Protein AF-A0A7X3PUC1-F1 (afdb_monomer_lite)

Secondary structure (DSSP, 8-state):
---EEEEEEEEEEEEEEEEEE-TTSSSEEEEEEEEEEEEEEEE--S-TTT-S-SEEEEEEEEEEEEEEEEEETTEEEEEEEEEEEEEE-TT--GGGTTTTS-TTPPPTT-S-----EEEETTTEEEE-

Radius of gyration: 20.13 Å; chains: 1; bounding box: 44×26×65 Å

Sequence (128 aa):
MRLTLAVLLAAQPAFGVSLWSSADGSRYWALDTALKWSALSSHAPDAPLLYPKRWSAAALGRGRLALRGQAAADLHVRLAYEQRVRAVSTGAGAGGGAGILVPESRAPYRLRQLDDALAMGENATYRH

Foldseek 3Di:
DDKDKDKDKDKDPWDKDWPDADPVRLKTKIKTKIKIKIKMKMADDPDCVVQVDRIKMKMKIKIKIWIWMDPHNPDTDIDMDMKMKMFIDPRQDCVRCPVPHDRPDDDPPDPDDDWDWPDDDDGMTIID

Structure (mmCIF, N/CA/C/O backbone):
data_AF-A0A7X3PUC1-F1
#
_entry.id   AF-A0A7X3PUC1-F1
#
loop_
_atom_site.group_PDB
_atom_site.id
_atom_site.type_symbol
_atom_site.label_atom_id
_atom_site.label_alt_id
_atom_site.label_comp_id
_atom_site.label_asym_id
_atom_site.label_entity_id
_atom_site.label_seq_id
_atom_site.pdbx_PDB_ins_code
_atom_site.Cartn_x
_atom_site.Cartn_y
_atom_site.Cartn_z
_atom_site.occupancy
_atom_site.B_iso_or_equiv
_atom_site.auth_seq_id
_atom_site.auth_comp_id
_atom_site.auth_asym_id
_atom_site.auth_atom_id
_atom_site.pdbx_PDB_model_num
ATOM 1 N N . MET A 1 1 ? 22.965 -15.775 -25.752 1.00 59.06 1 MET A N 1
ATOM 2 C CA . MET A 1 1 ? 22.335 -14.518 -25.283 1.00 59.06 1 MET A CA 1
ATOM 3 C C . MET A 1 1 ? 21.909 -14.706 -23.834 1.00 59.06 1 MET A C 1
ATOM 5 O O . MET A 1 1 ? 21.280 -15.716 -23.553 1.00 59.06 1 MET A O 1
ATOM 9 N N . ARG A 1 2 ? 22.292 -13.814 -22.911 1.00 6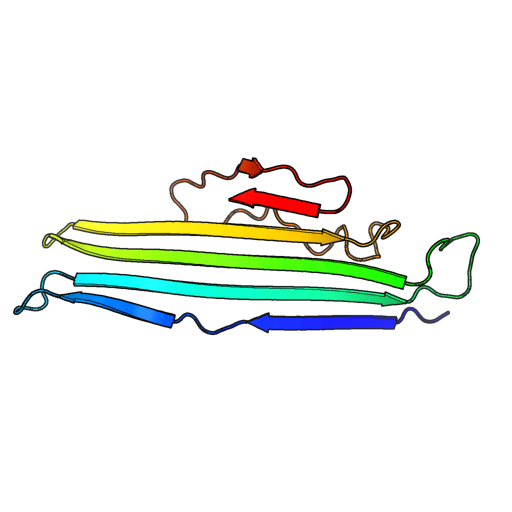6.56 2 ARG A N 1
ATOM 10 C CA . ARG A 1 2 ? 21.903 -13.890 -21.490 1.00 66.56 2 ARG A CA 1
ATOM 11 C C . ARG A 1 2 ? 21.117 -12.632 -21.126 1.00 66.56 2 ARG A C 1
ATOM 13 O O . ARG A 1 2 ? 21.594 -11.534 -21.386 1.00 66.56 2 ARG A O 1
ATOM 20 N N . LEU A 1 3 ? 19.924 -12.818 -20.572 1.00 70.12 3 LEU A N 1
ATOM 21 C CA . LEU A 1 3 ? 19.153 -11.773 -19.907 1.00 70.12 3 LEU A CA 1
ATOM 22 C C . LEU A 1 3 ? 19.505 -11.840 -18.420 1.00 70.12 3 LEU A C 1
ATOM 24 O O . LEU A 1 3 ? 19.439 -12.923 -17.836 1.00 70.12 3 LEU A O 1
ATOM 28 N N . THR A 1 4 ? 19.862 -10.712 -17.813 1.00 80.06 4 THR A N 1
ATOM 29 C CA . THR A 1 4 ? 20.100 -10.646 -16.364 1.00 80.06 4 THR A CA 1
ATOM 30 C C . THR A 1 4 ? 18.921 -9.956 -15.697 1.00 80.06 4 THR A C 1
ATOM 32 O O . THR A 1 4 ? 18.510 -8.886 -16.142 1.00 80.06 4 THR A O 1
ATOM 35 N N . LEU A 1 5 ? 18.391 -10.561 -14.634 1.00 80.88 5 LEU A N 1
ATOM 36 C CA . LEU A 1 5 ? 17.272 -10.045 -13.852 1.00 80.88 5 LEU A CA 1
ATOM 37 C C . LEU A 1 5 ? 17.703 -9.865 -12.397 1.00 80.88 5 LEU A C 1
ATOM 39 O O . LEU A 1 5 ? 18.283 -10.776 -11.809 1.00 80.88 5 LEU A O 1
ATOM 43 N N . ALA A 1 6 ? 17.384 -8.714 -11.814 1.00 82.38 6 ALA A N 1
ATOM 44 C CA . ALA A 1 6 ? 17.567 -8.442 -10.396 1.00 82.38 6 ALA A CA 1
ATOM 45 C C . ALA A 1 6 ? 16.225 -8.051 -9.769 1.00 82.38 6 ALA A C 1
ATOM 47 O O . ALA A 1 6 ? 15.533 -7.164 -10.273 1.00 82.38 6 ALA A O 1
ATOM 48 N N . VAL A 1 7 ? 15.870 -8.714 -8.666 1.00 83.44 7 VAL A N 1
ATOM 49 C CA . VAL A 1 7 ? 14.648 -8.461 -7.894 1.00 83.44 7 VAL A CA 1
ATOM 50 C C . VAL A 1 7 ? 15.046 -7.932 -6.522 1.00 83.44 7 VAL A C 1
ATOM 52 O O . VAL A 1 7 ? 15.835 -8.565 -5.824 1.00 83.44 7 VAL A O 1
ATOM 55 N N . LEU A 1 8 ? 14.473 -6.799 -6.122 1.00 82.88 8 LEU A N 1
ATOM 56 C CA . LEU A 1 8 ? 14.605 -6.257 -4.775 1.00 82.88 8 LEU A CA 1
ATOM 57 C C . LEU A 1 8 ? 13.230 -6.221 -4.112 1.00 82.88 8 LEU A C 1
ATOM 59 O O . LEU A 1 8 ? 12.302 -5.593 -4.621 1.00 82.88 8 LEU A O 1
ATOM 63 N N . LEU A 1 9 ? 13.112 -6.874 -2.959 1.00 85.56 9 LEU A N 1
ATOM 64 C CA . LEU A 1 9 ? 11.908 -6.879 -2.137 1.00 85.56 9 LEU A CA 1
ATOM 65 C C . LEU A 1 9 ? 12.247 -6.275 -0.781 1.00 85.56 9 LEU A C 1
ATOM 67 O O . LEU A 1 9 ? 13.155 -6.743 -0.101 1.00 85.56 9 LEU A O 1
ATOM 71 N N . ALA A 1 10 ? 11.496 -5.256 -0.382 1.00 83.12 10 ALA A N 1
ATOM 72 C CA . ALA A 1 10 ? 11.556 -4.710 0.961 1.00 83.12 10 ALA A CA 1
ATOM 73 C C . ALA A 1 10 ? 10.141 -4.684 1.532 1.00 83.12 10 ALA A C 1
ATOM 75 O O . ALA A 1 10 ? 9.227 -4.097 0.955 1.00 83.12 10 ALA A O 1
ATOM 76 N N . ALA A 1 11 ? 9.947 -5.337 2.669 1.00 82.94 11 ALA A N 1
ATOM 77 C CA . ALA A 1 11 ? 8.712 -5.263 3.427 1.00 82.94 11 ALA A CA 1
ATOM 78 C C . ALA A 1 11 ? 9.068 -4.786 4.827 1.00 82.94 11 ALA A C 1
ATOM 80 O O . ALA A 1 11 ? 9.850 -5.438 5.518 1.00 82.94 11 ALA A O 1
ATOM 81 N N . GLN A 1 12 ? 8.505 -3.655 5.241 1.00 78.00 12 GLN A N 1
ATOM 82 C CA . GLN A 1 12 ? 8.534 -3.296 6.648 1.00 78.00 12 GLN A CA 1
ATOM 83 C C . GLN A 1 12 ? 7.387 -4.028 7.350 1.00 78.00 12 GLN A C 1
ATOM 85 O O . GLN A 1 12 ? 6.267 -4.053 6.816 1.00 78.00 12 GLN A O 1
ATOM 90 N N . PRO A 1 13 ? 7.659 -4.679 8.498 1.00 69.94 13 PRO A N 1
ATOM 91 C CA . PRO A 1 13 ? 6.632 -5.368 9.260 1.00 69.94 13 PRO A CA 1
ATOM 92 C C . PRO A 1 13 ? 5.524 -4.388 9.630 1.00 69.94 13 PRO A C 1
ATOM 94 O O . PRO A 1 13 ? 5.749 -3.181 9.736 1.00 69.94 13 PRO A O 1
ATOM 97 N N . ALA A 1 14 ? 4.312 -4.914 9.795 1.00 74.44 14 ALA A N 1
ATOM 98 C CA . ALA A 1 14 ? 3.204 -4.063 10.164 1.00 74.44 14 ALA A CA 1
ATOM 99 C C . ALA A 1 14 ? 3.408 -3.553 11.597 1.00 74.44 14 ALA A C 1
ATOM 101 O O . ALA A 1 14 ? 3.453 -4.361 12.525 1.00 74.44 14 ALA A O 1
ATOM 102 N N . PHE A 1 15 ? 3.542 -2.240 11.785 1.00 80.88 15 PHE A N 1
ATOM 103 C CA . PHE A 1 15 ? 3.582 -1.651 13.121 1.00 80.88 15 PHE A CA 1
ATOM 104 C C . PHE A 1 15 ? 2.158 -1.327 13.547 1.00 80.88 15 PHE A C 1
ATOM 106 O O . PHE A 1 15 ? 1.489 -0.509 12.911 1.00 80.88 15 PHE A O 1
ATOM 113 N N . GLY A 1 16 ? 1.707 -2.001 14.602 1.00 86.00 16 GLY A N 1
ATOM 114 C CA . GLY A 1 16 ? 0.444 -1.725 15.271 1.00 86.00 16 GLY A CA 1
ATOM 115 C C . GLY A 1 16 ? 0.684 -0.854 16.495 1.00 86.00 16 GLY A C 1
ATOM 116 O O . GLY A 1 16 ? 1.466 -1.225 17.368 1.00 86.00 16 GLY A O 1
ATOM 117 N N . VAL A 1 17 ? 0.010 0.288 16.572 1.00 93.19 17 VAL A N 1
ATOM 118 C CA . VAL A 1 17 ? 0.038 1.173 17.742 1.00 93.19 17 VAL A CA 1
ATOM 119 C C . VAL A 1 17 ? -1.347 1.191 18.374 1.00 93.19 17 VAL A C 1
ATOM 121 O O . VAL A 1 17 ? -2.343 1.438 17.690 1.00 93.19 17 VAL A O 1
ATOM 124 N N . SER A 1 18 ? -1.417 0.924 19.680 1.00 94.06 18 SER A N 1
ATOM 125 C CA . SER A 1 18 ? -2.636 1.172 20.454 1.00 94.06 18 SER A CA 1
ATOM 126 C C . SER A 1 18 ? -2.838 2.678 20.562 1.00 94.06 18 SER A C 1
ATOM 128 O O . SER A 1 18 ? -1.958 3.385 21.047 1.00 94.06 18 SER A O 1
ATOM 130 N N . LEU A 1 19 ? -3.974 3.168 20.076 1.00 95.44 19 LEU A N 1
ATOM 131 C CA . LEU A 1 19 ? -4.331 4.581 20.168 1.00 95.44 19 LEU A CA 1
ATOM 132 C C . LEU A 1 19 ? -5.033 4.866 21.492 1.00 95.44 19 LEU A C 1
ATOM 134 O O . LEU A 1 19 ? -4.808 5.904 22.108 1.00 95.44 19 LEU A O 1
ATOM 138 N N . TRP A 1 20 ? -5.905 3.946 21.905 1.00 96.56 20 TRP A N 1
ATOM 139 C CA . TRP A 1 20 ? -6.698 4.064 23.118 1.00 96.56 20 TRP A CA 1
ATOM 140 C C . TRP A 1 20 ? -7.313 2.715 23.497 1.00 96.56 20 TRP A C 1
ATOM 142 O O . TRP A 1 20 ? -7.679 1.918 22.629 1.00 96.56 20 TRP A O 1
ATOM 152 N N . SER A 1 21 ? -7.501 2.496 24.793 1.00 95.50 21 SER A N 1
ATOM 153 C CA . SER A 1 21 ? -8.300 1.401 25.337 1.00 95.50 21 SER A CA 1
ATOM 154 C C . SER A 1 21 ? -9.081 1.880 26.556 1.00 95.50 21 SER A C 1
ATOM 156 O O . SER A 1 21 ? -8.582 2.702 27.328 1.00 95.50 21 SER A O 1
ATOM 158 N N . SER A 1 22 ? -10.288 1.356 26.750 1.00 94.44 22 SER A N 1
ATOM 159 C CA . SER A 1 22 ? -11.045 1.561 27.983 1.00 94.44 22 SER A CA 1
ATOM 160 C C . SER A 1 22 ? -10.386 0.837 29.161 1.00 94.44 22 SER A C 1
ATOM 162 O O . SER A 1 22 ? -9.636 -0.121 28.979 1.00 94.44 22 SER A O 1
ATOM 164 N N . ALA A 1 23 ? -10.674 1.285 30.386 1.00 93.94 23 ALA A N 1
ATOM 165 C CA . ALA A 1 23 ? -10.091 0.707 31.601 1.00 93.94 23 ALA A CA 1
ATOM 166 C C . ALA A 1 23 ? -10.468 -0.772 31.811 1.00 93.94 23 ALA A C 1
ATOM 168 O O . ALA A 1 23 ? -9.677 -1.549 32.331 1.00 93.94 23 ALA A O 1
ATOM 169 N N . ASP A 1 24 ? -11.666 -1.159 31.375 1.00 92.44 24 ASP A N 1
ATOM 170 C CA . ASP A 1 24 ? -12.174 -2.535 31.385 1.00 92.44 24 ASP A CA 1
ATOM 171 C C . ASP A 1 24 ? -11.732 -3.352 30.152 1.00 92.44 24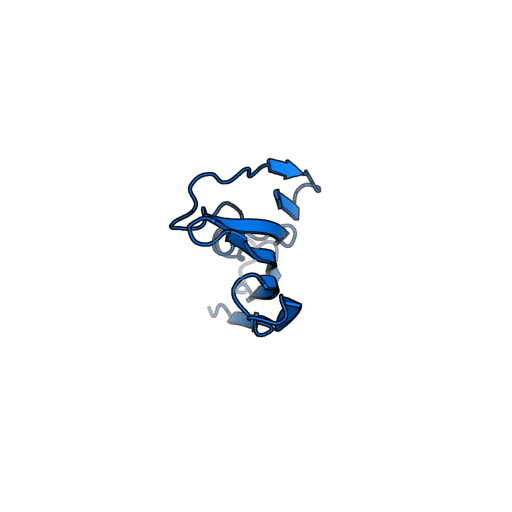 ASP A C 1
ATOM 173 O O . ASP A 1 24 ? -12.075 -4.526 30.037 1.00 92.44 24 ASP A O 1
ATOM 177 N N . GLY A 1 25 ? -11.012 -2.741 29.201 1.00 88.75 25 GLY A N 1
ATOM 178 C CA . GLY A 1 25 ? -10.560 -3.368 27.956 1.00 88.75 25 GLY A CA 1
ATOM 179 C C . GLY A 1 25 ? -11.665 -3.693 26.943 1.00 88.75 25 GLY A C 1
ATOM 180 O O . GLY A 1 25 ? -11.363 -4.213 25.869 1.00 88.75 25 GLY A O 1
ATOM 181 N N . SER A 1 26 ? -12.932 -3.379 27.242 1.00 91.06 26 SER A N 1
ATOM 182 C CA . SER A 1 26 ? -14.082 -3.708 26.386 1.00 91.06 26 SER A CA 1
ATOM 183 C C . SER A 1 26 ? -14.098 -2.934 25.067 1.00 91.06 26 SER A C 1
ATOM 185 O O . SER A 1 26 ? -14.699 -3.375 24.086 1.00 91.06 26 SER A O 1
ATOM 187 N N . ARG A 1 27 ? -13.434 -1.776 25.026 1.00 94.88 27 ARG A N 1
ATOM 188 C CA . ARG A 1 27 ? -13.342 -0.908 23.855 1.00 94.88 27 ARG A CA 1
ATOM 189 C C . ARG A 1 27 ? -11.895 -0.543 23.590 1.00 94.88 27 ARG A C 1
ATOM 191 O O . ARG A 1 27 ? -11.136 -0.229 24.505 1.00 94.88 27 ARG A O 1
ATOM 198 N N . TYR A 1 28 ? -11.516 -0.558 22.320 1.00 95.81 28 TYR A N 1
ATOM 199 C CA . TYR A 1 28 ? -10.152 -0.244 21.915 1.00 95.81 28 TYR A CA 1
ATOM 200 C C . TYR A 1 28 ? -10.104 0.357 20.519 1.00 95.81 28 TYR A C 1
ATOM 202 O O . TYR A 1 28 ? -10.966 0.085 19.684 1.00 95.81 28 TYR A O 1
ATOM 210 N N . TRP A 1 29 ? -9.047 1.120 20.265 1.00 96.69 29 TRP A N 1
ATOM 211 C CA . TRP A 1 29 ? -8.676 1.624 18.952 1.00 96.69 29 TRP A CA 1
ATOM 212 C C . TRP A 1 29 ? -7.186 1.412 18.732 1.00 96.69 29 TRP A C 1
ATOM 214 O O . TRP A 1 29 ? -6.366 1.719 19.595 1.00 96.69 29 TRP A O 1
ATOM 224 N N . ALA A 1 30 ? -6.828 0.896 17.564 1.00 95.88 30 ALA A N 1
ATOM 225 C CA . ALA A 1 30 ? -5.449 0.682 17.164 1.00 95.88 30 ALA A CA 1
ATOM 226 C C . ALA A 1 30 ? -5.253 1.042 15.692 1.00 95.88 30 ALA A C 1
ATOM 228 O O . ALA A 1 30 ? -6.170 0.904 14.877 1.00 95.88 30 ALA A O 1
ATOM 229 N N . LEU A 1 31 ? -4.044 1.480 15.362 1.00 94.81 31 LEU A N 1
ATOM 230 C CA . LEU A 1 31 ? -3.622 1.789 14.006 1.00 94.81 31 LEU A CA 1
ATOM 231 C C . LEU A 1 31 ? -2.533 0.811 13.584 1.00 94.81 31 LEU A C 1
ATOM 233 O O . LEU A 1 31 ? -1.446 0.814 14.155 1.00 94.81 31 LEU A O 1
ATOM 237 N N . ASP A 1 32 ? -2.823 0.014 12.564 1.00 93.00 32 ASP A N 1
ATOM 238 C CA . ASP A 1 32 ? -1.841 -0.834 11.906 1.00 93.00 32 ASP A CA 1
ATOM 239 C C . ASP A 1 32 ? -1.305 -0.106 10.664 1.00 93.00 32 ASP A C 1
ATOM 241 O O . ASP A 1 32 ? -2.065 0.419 9.846 1.00 93.00 32 ASP A O 1
ATOM 245 N N . THR A 1 33 ? 0.012 -0.084 10.500 1.00 91.75 33 THR A N 1
ATOM 246 C CA . THR A 1 33 ? 0.696 0.518 9.348 1.00 91.75 33 THR A CA 1
ATOM 247 C C . THR A 1 33 ? 1.512 -0.543 8.634 1.00 91.75 33 THR A C 1
ATOM 249 O O . THR A 1 33 ? 2.066 -1.412 9.290 1.00 91.75 33 THR A O 1
ATOM 252 N N . ALA A 1 34 ? 1.585 -0.523 7.306 1.00 91.12 34 ALA A N 1
ATOM 253 C CA . ALA A 1 34 ? 2.432 -1.446 6.554 1.00 91.12 34 ALA A CA 1
ATOM 254 C C . ALA A 1 34 ? 2.996 -0.771 5.306 1.00 91.12 34 ALA A C 1
ATOM 256 O O . ALA A 1 34 ? 2.273 -0.075 4.593 1.00 91.12 34 ALA A O 1
ATOM 257 N N . LEU A 1 35 ? 4.268 -1.034 5.008 1.00 91.25 35 LEU A N 1
ATOM 258 C CA . LEU A 1 35 ? 4.930 -0.547 3.805 1.00 91.25 35 LEU A CA 1
ATOM 259 C C . LEU A 1 35 ? 5.616 -1.707 3.088 1.00 91.25 35 LEU A C 1
ATOM 261 O O . LEU A 1 35 ? 6.421 -2.434 3.671 1.00 91.25 35 LEU A O 1
ATOM 265 N N . LYS A 1 36 ? 5.287 -1.880 1.811 1.00 91.06 36 LYS A N 1
ATOM 266 C CA . LYS A 1 36 ? 5.908 -2.871 0.933 1.00 91.06 36 LYS A CA 1
ATOM 267 C C . LYS A 1 36 ? 6.439 -2.188 -0.312 1.00 91.06 36 LYS A C 1
ATOM 269 O O . LYS A 1 36 ? 5.771 -1.332 -0.885 1.00 91.06 36 LYS A O 1
ATOM 274 N N . TRP A 1 37 ? 7.613 -2.611 -0.741 1.00 91.25 37 TRP A N 1
ATOM 275 C CA . TRP A 1 37 ? 8.269 -2.148 -1.945 1.00 91.25 37 TRP A CA 1
ATOM 276 C C . TRP A 1 37 ? 8.816 -3.339 -2.722 1.00 91.25 37 TRP A C 1
ATOM 278 O O . TRP A 1 37 ? 9.381 -4.281 -2.160 1.00 91.25 37 TRP A O 1
ATOM 288 N N . SER A 1 38 ? 8.637 -3.306 -4.033 1.00 89.81 38 SER A N 1
ATOM 289 C CA . SER A 1 38 ? 9.180 -4.297 -4.951 1.00 89.81 38 SER A CA 1
ATOM 290 C C . SER A 1 38 ? 9.762 -3.579 -6.150 1.00 89.81 38 SER A C 1
ATOM 292 O O . SER A 1 38 ? 9.102 -2.722 -6.729 1.00 89.81 38 SER A O 1
ATOM 294 N N . ALA A 1 39 ? 10.985 -3.930 -6.524 1.00 89.31 39 ALA A N 1
ATOM 295 C CA . ALA A 1 39 ? 11.634 -3.415 -7.714 1.00 89.31 39 ALA A CA 1
ATOM 296 C C . ALA A 1 39 ? 12.207 -4.557 -8.549 1.00 89.31 39 ALA A C 1
ATOM 298 O O . ALA A 1 39 ? 12.692 -5.562 -8.026 1.00 89.31 39 ALA A O 1
ATOM 299 N N . LEU A 1 40 ? 12.143 -4.372 -9.859 1.00 87.50 40 LEU A N 1
ATOM 300 C CA . LEU A 1 40 ? 12.673 -5.263 -10.869 1.00 87.50 40 LEU A CA 1
ATOM 301 C C . LEU A 1 40 ? 13.595 -4.457 -11.770 1.00 87.50 40 LEU A C 1
ATOM 303 O O . LEU A 1 40 ? 13.187 -3.412 -12.267 1.00 87.50 40 LEU A O 1
ATOM 307 N N . SER A 1 41 ? 14.805 -4.949 -12.003 1.00 87.56 41 SER A N 1
ATOM 308 C CA . SER A 1 41 ? 15.720 -4.407 -13.005 1.00 87.56 41 SER A CA 1
ATOM 309 C C . SER A 1 41 ? 16.144 -5.518 -13.951 1.00 87.56 41 SER A C 1
ATOM 311 O O . SER A 1 41 ? 16.393 -6.645 -13.518 1.00 87.56 41 SER A O 1
ATOM 313 N N . SER A 1 42 ? 16.207 -5.215 -15.243 1.00 84.19 42 SER A N 1
ATOM 314 C CA . SER A 1 42 ? 16.619 -6.166 -16.267 1.00 84.19 42 SER A CA 1
ATOM 315 C C . SER A 1 42 ? 17.652 -5.570 -17.217 1.00 84.19 42 SER A C 1
ATOM 317 O O . SER A 1 42 ? 17.595 -4.386 -17.565 1.00 84.19 42 SER A O 1
ATOM 319 N N . HIS A 1 43 ? 18.591 -6.420 -17.634 1.00 86.19 43 HIS A N 1
ATOM 320 C CA . HIS A 1 43 ? 19.591 -6.117 -18.649 1.00 86.19 43 HIS A CA 1
ATOM 321 C C . HIS A 1 43 ? 19.349 -6.965 -19.897 1.00 86.19 43 HIS A C 1
ATOM 323 O O . HIS A 1 43 ? 19.436 -8.197 -19.842 1.00 86.19 43 HIS A O 1
ATOM 329 N N . ALA A 1 44 ? 19.045 -6.302 -21.010 1.00 82.50 44 ALA A N 1
ATOM 330 C CA . ALA A 1 44 ? 18.761 -6.939 -22.285 1.00 82.50 44 ALA A CA 1
ATOM 331 C C . ALA A 1 44 ? 20.042 -7.455 -22.975 1.00 82.50 44 ALA A C 1
ATOM 333 O O . ALA A 1 44 ? 21.114 -6.864 -22.810 1.00 82.50 44 ALA A O 1
ATOM 334 N N . PRO A 1 45 ? 19.946 -8.532 -23.778 1.00 80.50 45 PRO A N 1
ATOM 335 C CA . PRO A 1 45 ? 21.052 -9.011 -24.600 1.00 80.50 45 PRO A CA 1
ATOM 336 C C . PRO A 1 45 ? 21.538 -7.968 -25.615 1.00 80.50 45 PRO A C 1
ATOM 338 O O . PRO A 1 45 ? 20.825 -7.023 -25.952 1.00 80.50 45 PRO A O 1
ATOM 341 N N . ASP A 1 46 ? 22.732 -8.194 -26.166 1.00 81.94 46 ASP A N 1
ATOM 342 C CA . ASP A 1 46 ? 23.309 -7.343 -27.209 1.00 81.94 46 ASP A CA 1
ATOM 343 C C . ASP A 1 46 ? 22.631 -7.545 -28.573 1.00 81.94 46 ASP A C 1
ATOM 345 O O . ASP A 1 46 ? 23.142 -8.229 -29.455 1.00 81.94 46 ASP A O 1
ATOM 349 N N . ALA A 1 47 ? 21.421 -7.007 -28.710 1.00 81.75 47 ALA A N 1
ATOM 350 C CA . ALA A 1 47 ? 20.651 -7.007 -29.948 1.00 81.75 47 ALA A CA 1
ATOM 351 C C . ALA A 1 47 ? 19.919 -5.658 -30.096 1.00 81.75 47 ALA A C 1
ATOM 353 O O . ALA A 1 47 ? 18.732 -5.566 -29.772 1.00 81.75 47 ALA A O 1
ATOM 354 N N . PRO A 1 48 ? 20.606 -4.603 -30.577 1.00 75.69 48 PRO A N 1
ATOM 355 C CA . PRO A 1 48 ? 20.085 -3.230 -30.600 1.00 75.69 48 PRO A CA 1
ATOM 356 C C . PRO A 1 48 ? 18.793 -3.057 -31.409 1.00 75.69 48 PRO A C 1
ATOM 358 O O . PRO A 1 48 ? 17.970 -2.210 -31.078 1.00 75.69 48 PRO A O 1
ATOM 361 N N . LEU A 1 49 ? 18.601 -3.886 -32.443 1.00 80.75 49 LEU A N 1
ATOM 362 C CA . LEU A 1 49 ? 17.390 -3.896 -33.272 1.00 80.75 49 LEU A CA 1
ATOM 363 C C . LEU A 1 49 ? 16.147 -4.370 -32.506 1.00 80.75 49 LEU A C 1
ATOM 365 O O . LEU A 1 49 ? 15.040 -3.945 -32.816 1.00 80.75 49 LEU A O 1
ATOM 369 N N . LEU A 1 50 ? 16.325 -5.251 -31.516 1.00 76.12 50 LEU A N 1
ATOM 370 C CA . LEU A 1 50 ? 15.237 -5.825 -30.717 1.00 76.12 50 LEU A CA 1
ATOM 371 C C . LEU A 1 50 ? 15.076 -5.111 -29.369 1.00 76.12 50 LEU A C 1
ATOM 373 O O . LEU A 1 50 ? 13.970 -5.025 -28.839 1.00 76.12 50 LEU A O 1
ATOM 377 N N . TYR A 1 51 ? 16.176 -4.594 -28.818 1.00 74.25 51 TYR A N 1
ATOM 378 C CA . TYR A 1 51 ? 16.232 -3.949 -27.510 1.00 74.25 51 TYR A CA 1
ATOM 379 C C . TYR A 1 51 ? 16.905 -2.573 -27.624 1.00 74.25 51 TYR A C 1
ATOM 381 O O . TYR A 1 51 ? 18.093 -2.434 -27.321 1.00 74.25 51 TYR A O 1
ATOM 389 N N . PRO A 1 52 ? 16.159 -1.526 -28.023 1.00 73.50 52 PRO A N 1
ATOM 390 C CA . PRO A 1 52 ? 16.703 -0.172 -28.155 1.00 73.50 52 PRO A CA 1
ATOM 391 C C . PRO A 1 52 ? 17.158 0.423 -26.811 1.00 73.50 52 PRO A C 1
ATOM 393 O O . PRO A 1 52 ? 17.971 1.347 -26.772 1.00 73.50 52 PRO A O 1
ATOM 396 N N . LYS A 1 53 ? 16.655 -0.111 -25.688 1.00 78.38 53 LYS A N 1
ATOM 397 C CA . LYS A 1 53 ? 17.130 0.182 -24.332 1.00 78.38 53 LYS A CA 1
ATOM 398 C C . LYS A 1 53 ? 17.684 -1.090 -23.700 1.00 78.38 53 LYS A C 1
ATOM 400 O O . LYS A 1 53 ? 16.990 -2.097 -23.600 1.00 78.38 53 LYS A O 1
ATOM 405 N N . ARG A 1 54 ? 18.939 -1.023 -23.247 1.00 81.50 54 ARG A N 1
ATOM 406 C CA . ARG A 1 54 ? 19.635 -2.150 -22.606 1.00 81.50 54 ARG A CA 1
ATOM 407 C C . ARG A 1 54 ? 19.244 -2.379 -21.157 1.00 81.50 54 ARG A C 1
ATOM 409 O O . ARG A 1 54 ? 19.334 -3.504 -20.685 1.00 81.50 54 ARG A O 1
ATOM 416 N N . TRP A 1 55 ? 18.849 -1.324 -20.461 1.00 83.56 55 TRP A N 1
ATOM 417 C CA . TRP A 1 55 ? 18.402 -1.392 -19.080 1.00 83.56 55 TRP A CA 1
ATOM 418 C C . TRP A 1 55 ? 16.941 -1.000 -19.012 1.00 83.56 55 TRP A C 1
ATOM 420 O O . TRP A 1 55 ? 16.533 -0.016 -19.631 1.00 83.56 55 TRP A O 1
ATOM 430 N N . SER A 1 56 ? 16.176 -1.756 -18.239 1.00 85.19 56 SER A N 1
ATOM 431 C CA . SER A 1 56 ? 14.827 -1.363 -17.861 1.00 85.19 56 SER A CA 1
ATOM 432 C C . SER A 1 56 ? 14.558 -1.712 -16.410 1.00 85.19 56 SER A C 1
ATOM 434 O O . SER A 1 56 ? 15.121 -2.672 -15.880 1.00 85.19 56 SER A O 1
ATOM 436 N N . ALA A 1 57 ? 13.720 -0.906 -15.769 1.00 87.31 57 ALA A N 1
ATOM 437 C CA . ALA A 1 57 ? 13.337 -1.097 -14.388 1.00 87.31 57 ALA A CA 1
ATOM 438 C C . ALA A 1 57 ? 11.854 -0.799 -14.175 1.00 87.31 57 ALA A C 1
ATOM 440 O O . ALA A 1 57 ? 11.274 0.073 -14.822 1.00 87.31 57 ALA A O 1
ATOM 441 N N . ALA A 1 58 ? 11.261 -1.497 -13.216 1.00 88.62 58 ALA A N 1
ATOM 442 C CA . ALA A 1 58 ? 9.937 -1.207 -12.699 1.00 88.62 58 ALA A CA 1
ATOM 443 C C . ALA A 1 58 ? 9.960 -1.279 -11.176 1.00 88.62 58 ALA A C 1
ATOM 445 O O . ALA A 1 58 ? 10.665 -2.105 -10.596 1.00 88.62 58 ALA A O 1
ATOM 446 N N . ALA A 1 59 ? 9.164 -0.440 -10.528 1.00 89.69 59 ALA A N 1
ATOM 447 C CA . ALA A 1 59 ? 8.991 -0.455 -9.091 1.00 89.69 59 ALA A CA 1
ATOM 448 C C . ALA A 1 59 ? 7.527 -0.263 -8.700 1.00 89.69 59 ALA A C 1
ATOM 450 O O . ALA A 1 59 ? 6.776 0.445 -9.373 1.00 89.69 59 ALA A O 1
ATOM 451 N N . LEU A 1 60 ? 7.141 -0.893 -7.595 1.00 90.62 60 LEU A N 1
ATOM 452 C CA . LEU A 1 60 ? 5.826 -0.798 -6.982 1.00 90.62 60 LEU A CA 1
ATOM 453 C C . LEU A 1 60 ? 5.990 -0.625 -5.474 1.00 90.62 60 LEU A C 1
ATOM 455 O O . LEU A 1 60 ? 6.503 -1.505 -4.783 1.00 90.62 60 LEU A O 1
ATOM 459 N N . GLY A 1 61 ? 5.509 0.506 -4.978 1.00 90.62 61 GLY A N 1
ATOM 460 C CA . GLY A 1 61 ? 5.330 0.793 -3.566 1.00 90.62 61 GLY A CA 1
ATOM 461 C C . GLY A 1 61 ? 3.868 0.649 -3.169 1.00 90.62 61 GLY A C 1
ATOM 462 O O . GLY A 1 61 ? 2.971 1.088 -3.888 1.00 90.62 61 GLY A O 1
ATOM 463 N N . ARG A 1 62 ? 3.624 0.048 -2.006 1.00 90.62 62 ARG A N 1
ATOM 464 C CA . ARG A 1 62 ? 2.306 -0.055 -1.382 1.00 90.62 62 ARG A CA 1
ATOM 465 C C . ARG A 1 62 ? 2.408 0.327 0.089 1.00 90.62 62 ARG A C 1
ATOM 467 O O . ARG A 1 62 ? 2.981 -0.422 0.880 1.00 90.62 62 ARG A O 1
ATOM 474 N N . GLY A 1 63 ? 1.832 1.469 0.440 1.00 90.44 63 GLY A N 1
ATOM 475 C CA . GLY A 1 63 ? 1.641 1.913 1.817 1.00 90.44 63 GLY A CA 1
ATOM 476 C C . GLY A 1 63 ? 0.211 1.638 2.263 1.00 90.44 63 GLY A C 1
ATOM 477 O O . GLY A 1 63 ? -0.726 1.857 1.499 1.00 90.44 63 GLY A O 1
ATOM 478 N N . ARG A 1 64 ? 0.016 1.142 3.483 1.00 90.19 64 ARG A N 1
ATOM 479 C CA . ARG A 1 64 ? -1.311 0.869 4.038 1.00 90.19 64 ARG A CA 1
ATOM 480 C C . ARG A 1 64 ? -1.418 1.368 5.468 1.00 90.19 64 ARG A C 1
ATOM 482 O O . ARG A 1 64 ? -0.533 1.120 6.279 1.00 90.19 64 ARG A O 1
ATOM 489 N N . LEU A 1 65 ? -2.553 1.989 5.759 1.00 92.06 65 LEU A N 1
ATOM 490 C CA . LEU A 1 65 ? -3.002 2.366 7.091 1.00 92.06 65 LEU A CA 1
ATOM 491 C C . LEU A 1 65 ? -4.313 1.630 7.369 1.00 92.06 65 LEU A C 1
ATOM 493 O O . LEU A 1 65 ? -5.200 1.596 6.516 1.00 92.06 65 LEU A O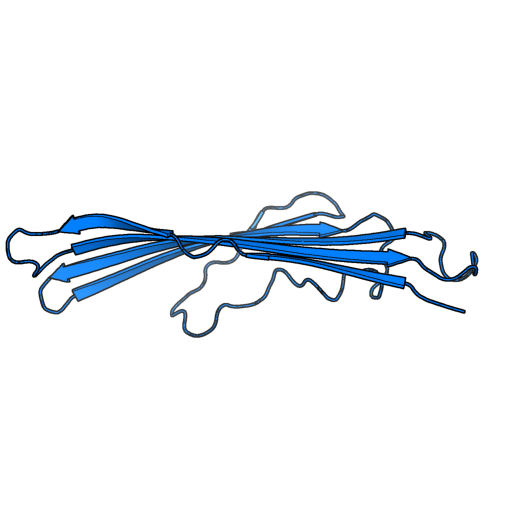 1
ATOM 497 N N . ALA A 1 66 ? -4.441 1.008 8.532 1.00 92.56 66 ALA A N 1
ATOM 498 C CA . ALA A 1 66 ? -5.654 0.320 8.940 1.00 92.56 66 ALA A CA 1
ATOM 499 C C . ALA A 1 66 ? -6.018 0.699 10.374 1.00 92.56 66 ALA A C 1
ATOM 501 O O . ALA A 1 66 ? -5.367 0.280 11.327 1.00 92.56 66 ALA A O 1
ATOM 502 N N . LEU A 1 67 ? -7.082 1.483 10.515 1.00 93.88 67 LEU A N 1
ATOM 503 C CA . LEU A 1 67 ? -7.702 1.765 11.798 1.00 93.88 67 LEU A CA 1
ATOM 504 C C . LEU A 1 67 ? -8.633 0.606 12.148 1.00 93.88 67 LEU A C 1
ATOM 506 O O . LEU A 1 67 ? -9.527 0.259 11.370 1.00 93.88 67 LEU A O 1
ATOM 510 N N . ARG 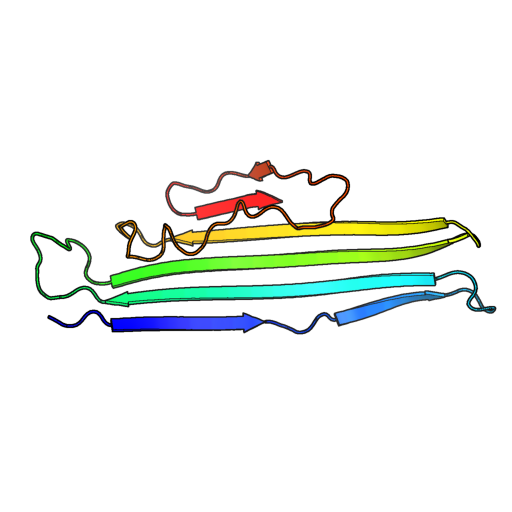A 1 68 ? -8.434 0.015 13.321 1.00 94.00 68 ARG A N 1
ATOM 511 C CA . ARG A 1 68 ? -9.278 -1.051 13.861 1.00 94.00 68 ARG A CA 1
ATOM 512 C C . ARG A 1 68 ? -9.756 -0.683 15.255 1.00 94.00 68 ARG A C 1
ATOM 514 O O . ARG A 1 68 ? -8.997 -0.103 16.027 1.00 94.00 68 ARG A O 1
ATOM 521 N N . GLY A 1 69 ? -10.973 -1.076 15.597 1.00 94.19 69 GLY A N 1
ATOM 522 C CA . GLY A 1 69 ? -11.451 -0.894 16.956 1.00 94.19 69 GLY A CA 1
ATOM 523 C C . GLY A 1 69 ? -12.726 -1.641 17.293 1.00 94.19 69 GLY A C 1
ATOM 524 O O . GLY A 1 69 ? -13.443 -2.109 16.405 1.00 94.19 69 GLY A O 1
ATOM 525 N N . GLN A 1 70 ? -12.972 -1.713 18.598 1.00 96.00 70 GLN A N 1
ATOM 526 C CA . GLN A 1 70 ? -14.228 -2.137 19.201 1.00 96.00 70 GLN A CA 1
ATOM 527 C C . GLN A 1 70 ? -14.955 -0.903 19.721 1.00 96.00 70 GLN A C 1
ATOM 529 O O . GLN A 1 70 ? -14.551 -0.322 20.729 1.00 96.00 70 GLN A O 1
ATOM 534 N N . ALA A 1 71 ? -16.001 -0.481 19.013 1.00 89.94 71 ALA A N 1
ATOM 535 C CA . ALA A 1 71 ? -16.754 0.721 19.361 1.00 89.94 71 ALA A CA 1
ATOM 536 C C . ALA A 1 71 ? -17.826 0.442 20.433 1.00 89.94 71 ALA A C 1
ATOM 538 O O . ALA A 1 71 ? -18.088 1.293 21.282 1.00 89.94 71 ALA A O 1
ATOM 539 N N . ALA A 1 72 ? -18.408 -0.758 20.415 1.00 91.00 72 ALA A N 1
ATOM 540 C CA . ALA A 1 72 ? -19.367 -1.279 21.392 1.00 91.00 72 ALA A CA 1
ATOM 541 C C . ALA A 1 72 ? -19.223 -2.807 21.477 1.00 91.00 72 ALA A C 1
ATOM 543 O O . ALA A 1 72 ? -18.513 -3.375 20.654 1.00 91.00 72 ALA A O 1
ATOM 544 N N . ALA A 1 73 ? -19.900 -3.472 22.422 1.00 88.38 73 ALA A N 1
ATOM 545 C CA . ALA A 1 73 ? -19.803 -4.928 22.613 1.00 88.38 73 ALA A CA 1
ATOM 546 C C . ALA A 1 73 ? -19.953 -5.722 21.300 1.00 88.38 73 ALA A C 1
ATOM 548 O O . ALA A 1 73 ? -19.158 -6.621 21.040 1.00 88.38 73 ALA A O 1
ATOM 549 N N . ASP A 1 74 ? -20.852 -5.273 20.422 1.00 92.19 74 ASP A N 1
ATOM 550 C CA . ASP A 1 74 ? -21.220 -6.007 19.208 1.00 92.19 74 ASP A CA 1
ATOM 551 C C . ASP A 1 74 ? -20.788 -5.277 17.920 1.00 92.19 74 ASP A C 1
ATOM 553 O O . ASP A 1 74 ? -21.176 -5.657 16.815 1.00 92.19 74 ASP A O 1
ATOM 557 N N . LEU A 1 75 ? -19.994 -4.201 18.037 1.00 92.44 75 LEU A N 1
ATOM 558 C CA . LEU A 1 75 ? -19.617 -3.346 16.909 1.00 92.44 75 LEU A CA 1
ATOM 559 C C . LEU A 1 75 ? -18.099 -3.261 16.734 1.00 92.44 75 LEU A C 1
ATOM 561 O O . LEU A 1 75 ? -17.411 -2.484 17.403 1.00 92.44 75 LEU A O 1
ATOM 565 N N . HIS A 1 76 ? -17.612 -4.000 15.739 1.00 92.56 76 HIS A N 1
ATOM 566 C CA . HIS A 1 76 ? -16.234 -3.946 15.262 1.00 92.56 76 HIS A CA 1
ATOM 567 C C . HIS A 1 76 ? -16.129 -3.012 14.056 1.00 92.56 76 HIS A C 1
ATOM 569 O O . HIS A 1 76 ? -16.850 -3.169 13.069 1.00 92.56 76 HIS A O 1
ATOM 575 N N . VAL A 1 77 ? -15.178 -2.082 14.088 1.00 91.25 77 VAL A N 1
ATOM 576 C CA . VAL A 1 77 ? -14.925 -1.156 12.978 1.00 91.25 77 VAL A CA 1
ATOM 577 C C . VAL A 1 77 ? -13.533 -1.399 12.417 1.00 91.25 77 VAL A C 1
ATOM 579 O O . VAL A 1 77 ? -12.553 -1.519 13.155 1.00 91.25 77 VAL A O 1
ATOM 582 N N . ARG A 1 78 ? -13.439 -1.471 11.086 1.00 90.12 78 ARG A N 1
ATOM 583 C CA . ARG A 1 78 ? -12.172 -1.530 10.354 1.00 90.12 78 ARG A CA 1
ATOM 584 C C . ARG A 1 78 ? -12.225 -0.598 9.154 1.00 90.12 78 ARG A C 1
ATOM 586 O O . ARG A 1 78 ? -12.984 -0.839 8.219 1.00 90.12 78 ARG A O 1
ATOM 593 N N . LEU A 1 79 ? -11.382 0.425 9.167 1.00 89.94 79 LEU A N 1
ATOM 594 C CA . LEU A 1 79 ? -11.172 1.328 8.044 1.00 89.94 79 LEU A CA 1
ATOM 595 C C . LEU A 1 79 ? -9.749 1.130 7.534 1.00 89.94 79 LEU A C 1
ATOM 597 O O . LEU A 1 79 ? -8.799 1.217 8.306 1.00 89.94 79 LEU A O 1
ATOM 601 N N . ALA A 1 80 ? -9.592 0.857 6.242 1.00 89.06 80 ALA A N 1
ATOM 602 C CA . ALA A 1 80 ? -8.283 0.684 5.630 1.00 89.06 80 ALA A CA 1
ATOM 603 C C . ALA A 1 80 ? -8.106 1.654 4.465 1.00 89.06 80 ALA A C 1
ATOM 605 O O . ALA A 1 80 ? -8.942 1.699 3.566 1.00 89.06 80 ALA A O 1
ATOM 606 N N . TYR A 1 81 ? -6.984 2.358 4.470 1.00 89.44 81 TYR A N 1
ATOM 607 C CA . TYR A 1 81 ? -6.525 3.231 3.402 1.00 89.44 81 TYR A CA 1
ATOM 608 C C . TYR A 1 81 ? -5.235 2.658 2.812 1.00 89.44 81 TYR A C 1
ATOM 610 O O . TYR A 1 81 ? -4.364 2.197 3.553 1.00 89.44 81 TYR A O 1
ATOM 618 N N . GLU A 1 82 ? -5.117 2.619 1.488 1.00 89.56 82 GLU A N 1
ATOM 619 C CA . GLU A 1 82 ? -3.966 2.027 0.807 1.00 89.56 82 GLU A CA 1
ATOM 620 C C . GLU A 1 82 ? -3.512 2.917 -0.340 1.00 89.56 82 GLU A C 1
ATOM 622 O O . GLU A 1 82 ? -4.264 3.147 -1.269 1.00 89.56 82 GLU A O 1
ATOM 627 N N . GLN A 1 83 ? -2.258 3.350 -0.309 1.00 89.81 83 GLN A N 1
ATOM 628 C CA . GLN A 1 83 ? -1.633 4.092 -1.395 1.00 89.81 83 GLN A CA 1
ATOM 629 C C . GLN A 1 83 ? -0.730 3.165 -2.195 1.00 89.81 83 GLN A C 1
ATOM 631 O O . GLN A 1 83 ? 0.083 2.426 -1.630 1.00 89.81 83 GLN A O 1
ATOM 636 N N . ARG A 1 84 ? -0.851 3.217 -3.520 1.00 89.94 84 ARG A N 1
ATOM 637 C CA . ARG A 1 84 ? -0.014 2.463 -4.454 1.00 89.94 84 ARG A CA 1
ATOM 638 C C . ARG A 1 84 ? 0.673 3.424 -5.405 1.00 89.94 84 ARG A C 1
ATOM 640 O O . ARG A 1 84 ? 0.024 4.227 -6.067 1.00 89.94 84 ARG A O 1
ATOM 647 N N . VAL A 1 85 ? 1.992 3.309 -5.481 1.00 90.25 85 VAL A N 1
ATOM 648 C CA . VAL A 1 85 ? 2.826 4.073 -6.408 1.00 90.25 85 VAL A CA 1
ATOM 649 C C . VAL A 1 85 ? 3.542 3.079 -7.291 1.00 90.25 85 VAL A C 1
ATOM 651 O O . VAL A 1 85 ? 4.175 2.154 -6.789 1.00 90.25 85 VAL A O 1
ATOM 654 N N . ARG A 1 86 ? 3.480 3.276 -8.600 1.00 89.12 86 ARG A N 1
ATOM 655 C CA . ARG A 1 86 ? 4.281 2.512 -9.548 1.00 89.12 86 ARG A CA 1
ATOM 656 C C . ARG A 1 86 ? 5.057 3.448 -10.446 1.00 89.12 86 ARG A C 1
ATOM 658 O O . ARG A 1 86 ? 4.532 4.470 -10.870 1.00 89.12 86 ARG A O 1
ATOM 665 N N . ALA A 1 87 ? 6.286 3.055 -10.741 1.00 88.88 87 ALA A N 1
ATOM 666 C CA . ALA A 1 87 ? 7.170 3.737 -11.668 1.00 88.88 87 ALA A CA 1
ATOM 667 C C . ALA A 1 87 ? 7.812 2.710 -12.599 1.00 88.88 87 ALA A C 1
ATOM 669 O O . ALA A 1 87 ? 8.145 1.601 -12.180 1.00 88.88 87 ALA A O 1
ATOM 670 N N . VAL A 1 88 ? 7.981 3.079 -13.861 1.00 87.50 88 VAL A N 1
ATOM 671 C CA . VAL A 1 88 ? 8.593 2.247 -14.897 1.00 87.50 88 VAL A CA 1
ATOM 672 C C . VAL A 1 88 ? 9.602 3.095 -15.666 1.00 87.50 88 VAL A C 1
ATOM 674 O O . VAL A 1 88 ? 9.401 4.286 -15.863 1.00 87.50 88 VAL A O 1
ATOM 677 N N . SER A 1 89 ? 10.725 2.521 -16.083 1.00 85.00 89 SER A N 1
ATOM 678 C CA . SER A 1 89 ? 11.690 3.234 -16.921 1.00 85.00 89 SER A CA 1
ATOM 679 C C . SER A 1 89 ? 11.154 3.417 -18.341 1.00 85.00 89 SER A C 1
ATOM 681 O O . SER A 1 89 ? 10.544 2.504 -18.902 1.00 85.00 89 SER A O 1
ATOM 683 N N . THR A 1 90 ? 11.477 4.544 -18.970 1.00 74.75 90 THR A N 1
ATOM 684 C CA . THR A 1 90 ? 11.175 4.796 -20.384 1.00 74.75 90 THR A CA 1
ATOM 685 C C . THR A 1 90 ? 11.750 3.694 -21.281 1.00 74.75 90 THR A C 1
ATOM 687 O O . THR A 1 90 ? 12.935 3.367 -21.218 1.00 74.75 90 THR A O 1
ATOM 690 N N . GLY A 1 91 ? 10.905 3.098 -22.126 1.00 65.56 91 GLY A N 1
ATOM 691 C CA . GLY A 1 91 ? 11.305 2.000 -23.012 1.00 65.56 91 GLY A CA 1
ATOM 692 C C . GLY A 1 91 ? 11.393 0.623 -22.343 1.00 65.56 91 GLY A C 1
ATOM 693 O O . GLY A 1 91 ? 11.883 -0.317 -22.969 1.00 65.56 91 GLY A O 1
ATOM 694 N N . ALA A 1 92 ? 10.902 0.464 -21.107 1.00 64.50 92 ALA A N 1
ATOM 695 C CA . ALA A 1 92 ? 10.622 -0.861 -20.564 1.00 64.50 92 ALA A CA 1
ATOM 696 C C . ALA A 1 92 ? 9.490 -1.510 -21.376 1.00 64.50 92 ALA A C 1
ATOM 698 O O . ALA A 1 92 ? 8.324 -1.140 -21.246 1.00 64.50 92 ALA A O 1
ATOM 699 N N . GLY A 1 93 ? 9.828 -2.481 -22.226 1.00 61.50 93 GLY A N 1
ATOM 700 C CA . GLY A 1 93 ? 8.823 -3.326 -22.875 1.00 61.50 93 GLY A CA 1
ATOM 701 C C . GLY A 1 93 ? 8.046 -4.169 -21.853 1.00 61.50 93 GLY A C 1
ATOM 702 O O . GLY A 1 93 ? 8.353 -4.167 -20.659 1.00 61.50 93 GLY A O 1
ATOM 703 N N . ALA A 1 94 ? 7.075 -4.966 -22.310 1.00 60.47 94 ALA A N 1
ATOM 704 C CA . ALA A 1 94 ? 6.295 -5.856 -21.437 1.00 60.47 94 ALA A CA 1
ATOM 705 C C . ALA A 1 94 ? 7.181 -6.768 -20.553 1.00 60.47 94 ALA A C 1
ATOM 707 O O . ALA A 1 94 ? 6.866 -6.985 -19.383 1.00 60.47 94 ALA A O 1
ATOM 708 N N . GLY A 1 95 ? 8.329 -7.218 -21.082 1.00 56.25 95 GLY A N 1
ATOM 709 C CA . GLY A 1 95 ? 9.340 -8.005 -20.360 1.00 56.25 95 GLY A CA 1
ATOM 710 C C . GLY A 1 95 ? 10.302 -7.205 -19.465 1.00 56.25 95 GLY A C 1
ATOM 711 O O . GLY A 1 95 ? 11.031 -7.804 -18.684 1.00 56.25 95 GLY A O 1
ATOM 712 N N . GLY A 1 96 ? 10.294 -5.869 -19.540 1.00 56.56 96 GLY A N 1
ATOM 713 C CA . GLY A 1 96 ? 11.127 -4.956 -18.743 1.00 56.56 96 GLY A CA 1
ATOM 714 C C . GLY A 1 96 ? 10.504 -4.523 -17.410 1.00 56.56 96 GLY A C 1
ATOM 715 O O . GLY A 1 96 ? 10.954 -3.562 -16.792 1.00 56.56 96 GLY A O 1
ATOM 716 N N . GLY A 1 97 ? 9.437 -5.206 -16.979 1.00 59.59 97 GLY A N 1
ATOM 717 C CA . GLY A 1 97 ? 8.774 -4.991 -15.689 1.00 59.59 97 GLY A CA 1
ATOM 718 C C . GLY A 1 97 ? 7.421 -4.282 -15.753 1.00 59.59 97 GLY A C 1
ATOM 719 O O . GLY A 1 97 ? 6.680 -4.325 -14.769 1.00 59.59 97 GLY A O 1
ATOM 720 N N . ALA A 1 98 ? 7.038 -3.722 -16.907 1.00 63.16 98 ALA A N 1
ATOM 721 C CA . ALA A 1 98 ? 5.744 -3.063 -17.073 1.00 63.16 98 ALA A CA 1
ATOM 722 C C . ALA A 1 98 ? 4.553 -4.023 -16.848 1.00 63.16 98 ALA A C 1
ATOM 724 O O . ALA A 1 98 ? 3.567 -3.634 -16.226 1.00 63.16 98 ALA A O 1
ATOM 725 N N . GLY A 1 99 ? 4.651 -5.282 -17.286 1.00 66.94 99 GLY A N 1
ATOM 726 C CA . GLY A 1 99 ? 3.579 -6.276 -17.123 1.00 66.94 99 GLY A CA 1
ATOM 727 C C . GLY A 1 99 ? 3.598 -7.063 -15.807 1.00 66.94 99 GLY A C 1
ATOM 728 O O . GLY A 1 99 ? 2.682 -7.837 -15.558 1.00 66.94 99 GLY A O 1
ATOM 729 N N . ILE A 1 100 ? 4.637 -6.910 -14.979 1.00 70.81 100 ILE A N 1
ATOM 730 C CA . ILE A 1 100 ? 4.863 -7.774 -13.803 1.00 70.81 100 ILE A CA 1
ATOM 731 C C . ILE A 1 100 ? 4.377 -7.097 -12.519 1.00 70.81 100 ILE A C 1
ATOM 733 O O . ILE A 1 100 ? 3.773 -7.735 -11.658 1.00 70.81 100 ILE A O 1
ATOM 737 N N . LEU A 1 101 ? 4.622 -5.792 -12.386 1.00 75.81 101 LEU A N 1
ATOM 738 C CA . LEU A 1 101 ? 4.212 -5.013 -11.222 1.00 75.81 101 LEU A CA 1
ATOM 739 C C . LEU A 1 101 ? 2.919 -4.261 -11.539 1.00 75.81 101 LEU A C 1
ATOM 741 O O . LEU A 1 101 ? 2.955 -3.120 -11.992 1.00 75.81 101 LEU A O 1
ATOM 745 N N . VAL A 1 102 ? 1.783 -4.929 -11.334 1.00 74.62 102 VAL A N 1
ATOM 746 C CA . VAL A 1 102 ? 0.443 -4.413 -11.655 1.00 74.62 102 VAL A CA 1
ATOM 747 C C . VAL A 1 102 ? -0.133 -3.660 -10.446 1.00 74.62 102 VAL A C 1
ATOM 749 O O . VAL A 1 102 ? -0.326 -4.268 -9.386 1.00 74.62 102 VAL A O 1
ATOM 752 N N . PRO A 1 103 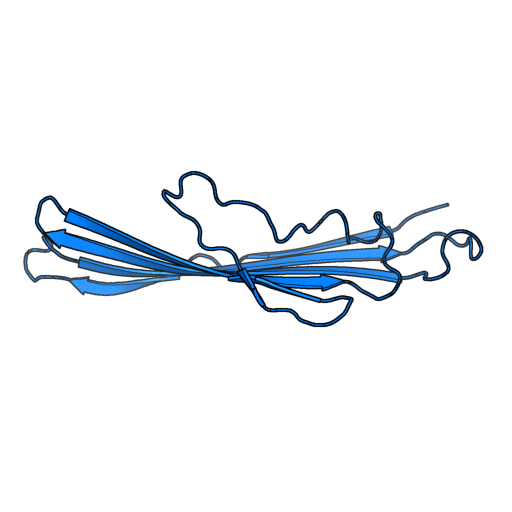? -0.398 -2.345 -10.546 1.00 73.75 103 PRO A N 1
ATOM 753 C CA . PRO A 1 103 ? -0.902 -1.567 -9.423 1.00 73.75 103 PRO A CA 1
ATOM 754 C C . PRO A 1 103 ? -2.401 -1.796 -9.179 1.00 73.75 103 PRO A C 1
ATOM 756 O O . PRO A 1 103 ? -2.845 -1.581 -8.058 1.00 73.75 103 PRO A O 1
ATOM 759 N N . GLU A 1 104 ? -3.182 -2.284 -10.147 1.00 75.00 104 GLU A N 1
ATOM 760 C CA . GLU A 1 104 ? -4.651 -2.429 -10.080 1.00 75.00 104 GLU A CA 1
ATOM 761 C C . GLU A 1 104 ? -5.149 -3.668 -9.308 1.00 75.00 104 GLU A C 1
ATOM 763 O O . GLU 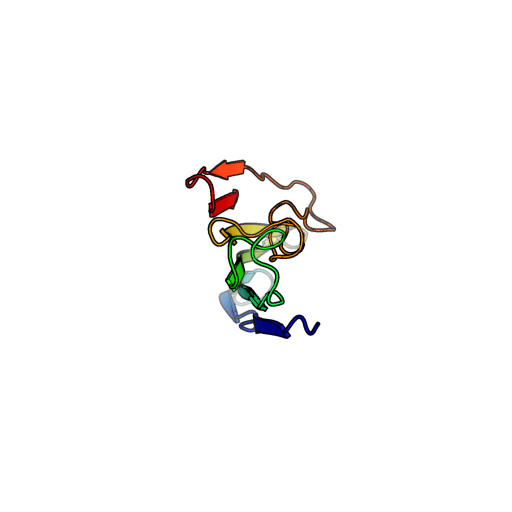A 1 104 ? -6.332 -4.002 -9.351 1.00 75.00 104 GLU A O 1
ATOM 768 N N . SER A 1 105 ? -4.282 -4.380 -8.580 1.00 72.25 105 SER A N 1
ATOM 769 C CA . SER A 1 105 ? -4.702 -5.585 -7.853 1.00 72.25 105 SER A CA 1
ATOM 770 C C . SER A 1 105 ? -5.792 -5.261 -6.817 1.00 72.25 105 SER A C 1
ATOM 772 O O . SER A 1 105 ? -5.547 -4.489 -5.882 1.00 72.25 105 SER A O 1
ATOM 774 N N . ARG A 1 106 ? -6.967 -5.890 -6.924 1.00 73.31 106 ARG A N 1
ATOM 775 C CA . ARG A 1 106 ? -8.029 -5.775 -5.915 1.00 73.31 106 ARG A CA 1
ATOM 776 C C . ARG A 1 106 ? -7.637 -6.542 -4.654 1.00 73.31 106 ARG A C 1
ATOM 778 O O . ARG A 1 106 ? -7.226 -7.698 -4.731 1.00 73.31 106 ARG A O 1
ATOM 785 N N . ALA A 1 107 ? -7.768 -5.914 -3.488 1.00 70.88 107 ALA A N 1
ATOM 786 C CA . ALA A 1 107 ? -7.515 -6.606 -2.232 1.00 70.88 107 ALA A CA 1
ATOM 787 C C . ALA A 1 107 ? -8.632 -7.636 -1.968 1.00 70.88 107 ALA A C 1
ATOM 789 O O . ALA A 1 107 ? -9.814 -7.273 -2.007 1.00 70.88 107 ALA A O 1
ATOM 790 N N . PRO A 1 108 ? -8.288 -8.904 -1.684 1.00 68.25 108 PRO A N 1
ATOM 791 C CA . PRO A 1 108 ? -9.289 -9.909 -1.364 1.00 68.25 108 PRO A CA 1
ATOM 792 C C . PRO A 1 108 ? -9.979 -9.566 -0.033 1.00 68.25 108 PRO A C 1
ATOM 794 O O . PRO A 1 108 ? -9.387 -8.930 0.843 1.00 68.25 108 PRO A O 1
ATOM 797 N N . TYR A 1 109 ? -11.237 -9.989 0.114 1.00 67.88 109 TYR A N 1
ATOM 798 C CA . TYR A 1 109 ? -12.035 -9.859 1.346 1.00 67.88 109 TYR A CA 1
ATOM 799 C C . TYR A 1 109 ? -12.386 -8.421 1.793 1.00 67.88 109 TYR A C 1
ATOM 801 O O . TYR A 1 109 ? -12.733 -8.207 2.954 1.00 67.88 109 TYR A O 1
ATOM 809 N N . ARG A 1 110 ? -12.332 -7.417 0.902 1.00 72.75 110 ARG A N 1
ATOM 810 C CA . ARG A 1 110 ? -12.856 -6.062 1.180 1.00 72.75 110 ARG A CA 1
ATOM 811 C C . ARG A 1 110 ? -14.308 -5.929 0.713 1.00 72.75 110 ARG A C 1
ATOM 813 O O . ARG A 1 110 ? -14.594 -6.182 -0.454 1.00 72.75 110 ARG A O 1
ATOM 820 N N . LEU A 1 111 ? -15.187 -5.450 1.601 1.00 70.81 111 LEU A N 1
ATOM 821 C CA . LEU A 1 111 ? -16.597 -5.152 1.291 1.00 70.81 111 LEU A CA 1
ATOM 822 C C . LEU A 1 111 ? -16.726 -4.163 0.122 1.00 70.81 111 LEU A C 1
ATOM 824 O O . LEU A 1 111 ? -17.529 -4.358 -0.785 1.00 70.81 111 LEU A O 1
ATOM 828 N N . ARG A 1 112 ? -15.890 -3.119 0.117 1.00 77.06 112 ARG A N 1
ATOM 829 C CA . ARG A 1 112 ? -15.791 -2.132 -0.960 1.00 77.06 112 ARG A CA 1
ATOM 830 C C . ARG A 1 112 ? -14.370 -1.578 -1.006 1.00 77.06 112 ARG A C 1
ATOM 832 O O . ARG A 1 112 ? -13.773 -1.317 0.035 1.00 77.06 112 ARG A O 1
ATOM 839 N N . GLN A 1 113 ? -13.831 -1.422 -2.210 1.00 79.38 113 GLN A N 1
ATOM 840 C CA . GLN A 1 113 ? -12.568 -0.735 -2.460 1.00 79.38 113 GLN A CA 1
ATOM 841 C C . GLN A 1 113 ? -12.898 0.466 -3.341 1.00 79.38 113 GLN A C 1
ATOM 843 O O . GLN A 1 113 ? -13.468 0.292 -4.415 1.00 79.38 113 GLN A O 1
ATOM 848 N N . LEU A 1 114 ? -12.614 1.664 -2.841 1.00 81.94 114 LEU A N 1
ATOM 849 C CA . LEU A 1 114 ? -12.560 2.869 -3.659 1.00 81.94 114 LEU A CA 1
ATOM 850 C C . LEU A 1 114 ? -11.135 2.900 -4.202 1.00 81.94 114 LEU A C 1
ATOM 852 O O . LEU A 1 114 ? -10.210 2.820 -3.404 1.00 81.94 114 LEU A O 1
ATOM 856 N N . ASP A 1 115 ? -10.986 2.831 -5.521 1.00 83.12 115 ASP A N 1
ATOM 857 C CA . ASP A 1 115 ? -9.688 2.723 -6.184 1.00 83.12 115 ASP A CA 1
ATOM 858 C C . ASP A 1 115 ? -9.638 3.701 -7.348 1.00 83.12 115 ASP A C 1
ATOM 860 O O . ASP A 1 115 ? -10.085 3.364 -8.447 1.00 83.12 115 ASP A O 1
ATOM 864 N N . ASP A 1 116 ? -9.094 4.887 -7.107 1.00 82.31 116 ASP A N 1
ATOM 865 C CA . ASP A 1 116 ? -9.004 5.922 -8.133 1.00 82.31 116 ASP A CA 1
ATOM 866 C C . ASP A 1 116 ? -7.566 6.202 -8.552 1.00 82.31 116 ASP A C 1
ATOM 868 O O . ASP A 1 116 ? -6.633 6.241 -7.739 1.00 82.31 116 ASP A O 1
ATOM 872 N N . ALA A 1 117 ? -7.397 6.408 -9.859 1.00 80.25 117 ALA A N 1
ATOM 873 C CA . ALA A 1 117 ? -6.132 6.815 -10.443 1.00 80.25 117 ALA A CA 1
ATOM 874 C C . ALA A 1 117 ? -5.953 8.325 -10.276 1.00 80.25 117 ALA A C 1
ATOM 876 O O . ALA A 1 117 ? -6.676 9.130 -10.855 1.00 80.25 117 ALA A O 1
ATOM 877 N N . LEU A 1 118 ? -4.937 8.700 -9.513 1.00 75.19 118 LEU A N 1
ATOM 878 C CA . LEU A 1 118 ? -4.450 10.064 -9.397 1.00 75.19 118 LEU A CA 1
ATOM 879 C C . LEU A 1 118 ? -3.255 10.154 -10.359 1.00 75.19 118 LEU A C 1
ATOM 881 O O . LEU A 1 118 ? -2.179 9.634 -10.078 1.00 75.19 118 LEU A O 1
ATOM 885 N N . ALA A 1 119 ? -3.473 10.670 -11.568 1.00 66.31 119 ALA A N 1
ATOM 886 C CA . ALA A 1 119 ? -2.512 10.568 -12.670 1.00 66.31 119 ALA A CA 1
ATOM 887 C C . ALA A 1 119 ? -1.100 11.101 -12.325 1.00 66.31 119 ALA A C 1
ATOM 889 O O . ALA A 1 119 ? -0.967 12.139 -11.679 1.00 66.31 119 ALA A O 1
ATOM 890 N N . MET A 1 120 ? -0.044 10.433 -12.820 1.00 68.00 120 MET A N 1
ATOM 891 C CA . MET A 1 120 ? 1.333 10.958 -12.814 1.00 68.00 120 MET A CA 1
ATOM 892 C C . MET A 1 120 ? 2.130 10.543 -14.061 1.00 68.00 120 MET A C 1
ATOM 894 O O . MET A 1 120 ? 2.844 9.552 -14.047 1.00 68.00 120 MET A O 1
ATOM 898 N N . GLY A 1 121 ? 2.103 11.360 -15.115 1.00 71.62 121 GLY A N 1
ATOM 899 C CA . GLY A 1 121 ? 2.979 11.199 -16.286 1.00 71.62 121 GLY A CA 1
ATOM 900 C C . GLY A 1 121 ? 2.823 9.869 -17.043 1.00 71.62 121 GLY A C 1
ATOM 901 O O . GLY A 1 121 ? 1.997 9.025 -16.717 1.00 71.62 121 GLY A O 1
ATOM 902 N N . GLU A 1 122 ? 3.623 9.676 -18.091 1.00 75.19 122 GLU A N 1
ATOM 903 C CA . GLU A 1 122 ? 3.512 8.492 -18.963 1.00 75.19 122 GLU A CA 1
ATOM 904 C C . GLU A 1 122 ? 4.035 7.201 -18.313 1.00 75.19 122 GLU A C 1
ATOM 906 O O . GLU A 1 122 ? 3.638 6.103 -18.692 1.00 75.19 122 GLU A O 1
ATOM 911 N N . ASN A 1 123 ? 4.931 7.321 -17.328 1.00 80.75 123 ASN A N 1
ATOM 912 C CA . ASN A 1 123 ? 5.685 6.188 -16.784 1.00 80.75 123 ASN A CA 1
ATOM 913 C C . ASN A 1 123 ? 5.511 5.981 -15.276 1.00 80.75 123 ASN A C 1
ATOM 915 O O . ASN A 1 123 ? 6.177 5.125 -14.687 1.00 80.75 123 ASN A O 1
ATOM 919 N N . ALA A 1 124 ? 4.629 6.748 -14.640 1.00 84.38 124 ALA A N 1
ATOM 920 C CA . ALA A 1 124 ? 4.276 6.559 -13.247 1.00 84.38 124 ALA A CA 1
ATOM 921 C C . ALA A 1 124 ? 2.755 6.496 -13.081 1.00 84.38 124 ALA A C 1
ATOM 923 O O . ALA A 1 124 ? 1.975 7.014 -13.871 1.00 84.38 124 ALA A O 1
ATOM 924 N N . THR A 1 125 ? 2.306 5.788 -12.057 1.00 85.94 125 THR A N 1
ATOM 925 C CA . THR A 1 125 ? 0.887 5.719 -11.714 1.00 85.94 125 THR A CA 1
ATOM 926 C C . THR A 1 125 ? 0.758 5.790 -10.212 1.00 85.94 125 THR A C 1
ATOM 928 O O . THR A 1 125 ? 1.414 5.025 -9.498 1.00 85.94 125 THR A O 1
ATOM 931 N N . TYR A 1 126 ? -0.111 6.673 -9.743 1.00 86.38 126 TYR A N 1
ATOM 932 C CA . TYR A 1 126 ? -0.450 6.798 -8.339 1.00 86.38 126 TYR A CA 1
ATOM 933 C C . TYR A 1 126 ? -1.934 6.471 -8.141 1.00 86.38 126 TYR A C 1
ATOM 935 O O . TYR A 1 126 ? -2.786 6.882 -8.929 1.00 86.38 126 TYR A O 1
ATOM 943 N N . ARG A 1 127 ? -2.239 5.646 -7.137 1.00 88.25 127 ARG A N 1
ATOM 944 C CA . ARG A 1 127 ? -3.595 5.158 -6.850 1.00 88.25 127 ARG A CA 1
ATOM 945 C C . ARG A 1 127 ? -3.849 5.117 -5.348 1.00 88.25 127 ARG A C 1
ATOM 947 O O . ARG A 1 127 ? -2.913 4.868 -4.582 1.00 88.25 127 ARG A O 1
ATOM 954 N N . HIS A 1 128 ? -5.104 5.294 -4.947 1.00 84.06 128 HIS A N 1
ATOM 955 C CA . HIS A 1 128 ? -5.561 5.196 -3.557 1.00 84.06 128 HIS A CA 1
ATOM 956 C C . HIS A 1 128 ? -6.895 4.462 -3.462 1.00 84.06 128 HIS A C 1
ATOM 958 O O . HIS A 1 128 ? -7.643 4.548 -4.460 1.00 84.06 128 HIS A O 1
#

pLDDT: mean 82.83, std 10.01, range [56.25, 96.69]